Protein AF-A0AAV6L8L9-F1 (afdb_monomer_lite)

Sequence (99 aa):
MEIPRPKPLQFAGCLRIGGSCNGLVLLNFRKDLFMWNTFTGCCKKVLLVEFLKQYSDSSIMDVSGLCYDSSTDDYKAVTWVRDGETGMACMVGSCRTKS

Secondary structure (DSSP, 8-state):
-PPPPPPP---SS-EEEEEEETTEEEEEETTEEEEEETTT--EEEEE-GGGGGGS-TT-EEEEEEEEEETTTTEEEEEEEEE-SSS-EEEEEEEEEPP-

Organism: NCBI:txid479676

Radius of gyration: 15.09 Å; chains: 1; bounding box: 45×38×37 Å

Foldseek 3Di:
DDDDDDDDDPDPWDWDWQDDDPQWTWICTHNWIWIARPVVRDIGTFDDCVVCVVADPPKDWDHKHWDQDPVVRKIKIWTWIDGPPDDIDIDIGIDHDDD

Structure (mmCIF, N/CA/C/O backbone):
data_AF-A0AAV6L8L9-F1
#
_entry.id   AF-A0AAV6L8L9-F1
#
loop_
_atom_site.group_PDB
_atom_site.id
_atom_site.type_symbol
_atom_site.label_atom_id
_atom_site.label_alt_id
_atom_site.label_comp_id
_atom_site.label_asym_id
_atom_site.label_entity_id
_atom_site.label_seq_id
_atom_site.pdbx_PDB_ins_code
_atom_site.Cartn_x
_atom_site.Cartn_y
_atom_site.Cartn_z
_atom_site.occupancy
_atom_site.B_iso_or_equiv
_atom_site.auth_seq_id
_atom_site.auth_comp_id
_atom_site.auth_asym_id
_atom_site.auth_atom_id
_atom_site.pdbx_PDB_model_num
ATOM 1 N N . MET A 1 1 ? -26.860 18.912 2.780 1.00 58.78 1 MET A N 1
ATOM 2 C CA . MET A 1 1 ? -25.537 19.046 3.424 1.00 58.78 1 MET A CA 1
ATOM 3 C C . MET A 1 1 ? -24.524 19.118 2.296 1.00 58.78 1 MET A C 1
ATOM 5 O O . MET A 1 1 ? -24.424 18.153 1.550 1.00 58.78 1 MET A O 1
ATOM 9 N N . GLU A 1 2 ? -23.888 20.266 2.066 1.00 68.19 2 GLU A N 1
ATOM 10 C CA . GLU A 1 2 ? -22.841 20.356 1.042 1.00 68.19 2 GLU A CA 1
ATOM 11 C C . GLU A 1 2 ? -21.554 19.749 1.596 1.00 68.19 2 GLU A C 1
ATOM 13 O O . GLU A 1 2 ? -21.070 20.154 2.652 1.00 68.19 2 GLU A O 1
ATOM 18 N N . ILE A 1 3 ? -21.021 18.743 0.902 1.00 66.56 3 ILE A N 1
ATOM 19 C CA . ILE A 1 3 ? -19.725 18.158 1.240 1.00 66.56 3 ILE A CA 1
ATOM 20 C C . ILE A 1 3 ? -18.658 19.176 0.813 1.00 66.56 3 ILE A C 1
ATOM 22 O O . ILE A 1 3 ? -18.632 19.548 -0.366 1.00 66.56 3 ILE A O 1
ATOM 26 N N . PRO A 1 4 ? -17.781 19.644 1.721 1.00 74.69 4 PRO A N 1
ATOM 27 C CA . PRO A 1 4 ? -16.739 20.596 1.368 1.00 74.69 4 PRO A CA 1
ATOM 28 C C . PRO A 1 4 ? -15.875 20.034 0.239 1.00 74.69 4 PRO A C 1
ATOM 30 O O . PRO A 1 4 ? -15.352 18.924 0.351 1.00 74.69 4 PRO A O 1
ATOM 33 N N . ARG A 1 5 ? -15.697 20.796 -0.848 1.00 69.19 5 ARG A N 1
ATOM 34 C CA . ARG A 1 5 ? -14.731 20.417 -1.884 1.00 69.19 5 AR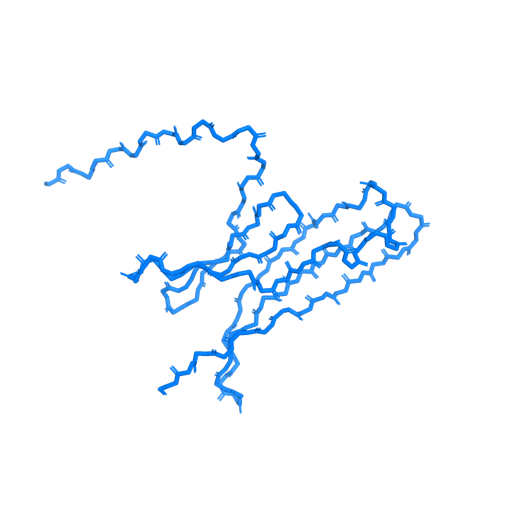G A CA 1
ATOM 35 C C . ARG A 1 5 ? -13.326 20.539 -1.291 1.00 69.19 5 ARG A C 1
ATOM 37 O O . ARG A 1 5 ? -12.949 21.643 -0.887 1.00 69.19 5 ARG A O 1
ATOM 44 N N . PRO A 1 6 ? -12.544 19.451 -1.226 1.00 68.81 6 PRO A N 1
ATOM 45 C CA . PRO A 1 6 ? -11.181 19.540 -0.738 1.00 68.81 6 PRO A CA 1
ATOM 46 C C . PRO A 1 6 ? -10.375 20.457 -1.660 1.00 68.81 6 PRO A C 1
ATOM 48 O O . PRO A 1 6 ? -10.444 20.352 -2.887 1.00 68.81 6 PRO A O 1
ATOM 51 N N . LYS A 1 7 ? -9.609 21.376 -1.065 1.00 74.81 7 LYS A N 1
ATOM 52 C CA . LYS A 1 7 ? -8.603 22.135 -1.812 1.00 74.81 7 LYS A CA 1
ATOM 53 C C . LYS A 1 7 ? -7.546 21.137 -2.299 1.00 74.81 7 LYS A C 1
ATOM 55 O O . LYS A 1 7 ? -7.084 20.339 -1.481 1.00 74.81 7 LYS A O 1
ATOM 60 N N . PRO A 1 8 ? -7.151 21.160 -3.585 1.00 61.59 8 PRO A N 1
ATOM 61 C CA . PRO A 1 8 ? -6.075 20.309 -4.065 1.00 61.59 8 PRO A CA 1
ATOM 62 C C . PRO A 1 8 ? -4.827 20.574 -3.228 1.00 61.59 8 PRO A C 1
ATOM 64 O O . PRO A 1 8 ? -4.388 21.721 -3.111 1.00 61.59 8 PRO A O 1
ATOM 67 N N . LEU A 1 9 ? -4.262 19.528 -2.632 1.00 62.06 9 LEU A N 1
ATOM 68 C CA . LEU A 1 9 ? -2.932 19.632 -2.055 1.00 62.06 9 LEU A CA 1
ATOM 69 C C . LEU A 1 9 ? -1.978 19.893 -3.224 1.00 62.06 9 LEU A C 1
ATOM 71 O O . LEU A 1 9 ? -1.847 19.049 -4.109 1.00 62.06 9 LEU A O 1
ATOM 75 N N . GLN A 1 10 ? -1.339 21.066 -3.254 1.00 58.38 10 GLN A N 1
ATOM 76 C CA . GLN A 1 10 ? -0.273 21.378 -4.211 1.00 58.38 10 GLN A CA 1
ATOM 77 C C . GLN A 1 10 ? 0.987 20.596 -3.822 1.00 58.38 10 GLN A C 1
ATOM 79 O O . GLN A 1 10 ? 1.985 21.150 -3.370 1.00 58.38 10 GLN A O 1
ATOM 84 N N . PHE A 1 11 ? 0.922 19.272 -3.922 1.00 56.00 11 PHE A N 1
ATOM 85 C CA . PHE A 1 11 ? 2.080 18.412 -3.775 1.00 56.00 11 PHE A CA 1
ATOM 86 C C . PHE A 1 11 ? 2.711 18.248 -5.154 1.00 56.00 11 PHE A C 1
ATOM 88 O O . PHE A 1 11 ? 2.117 17.650 -6.046 1.00 56.00 11 PHE A O 1
ATOM 95 N N . ALA A 1 12 ? 3.942 18.730 -5.324 1.00 57.84 12 ALA A N 1
ATOM 96 C CA . ALA A 1 12 ? 4.752 18.521 -6.530 1.00 57.84 12 ALA A CA 1
ATOM 97 C C . ALA A 1 12 ? 5.231 17.055 -6.692 1.00 57.84 12 ALA A C 1
ATOM 99 O O . ALA A 1 12 ? 6.262 16.788 -7.303 1.00 57.84 12 ALA A O 1
ATOM 100 N N . GLY A 1 13 ? 4.523 16.092 -6.094 1.00 63.03 13 GLY A N 1
ATOM 101 C CA . GLY A 1 13 ? 4.849 14.671 -6.108 1.00 63.03 13 GLY A CA 1
ATOM 102 C C . GLY A 1 13 ? 3.690 13.842 -6.650 1.00 63.03 13 GLY A C 1
ATOM 103 O O . GLY A 1 13 ? 2.527 14.152 -6.412 1.00 63.03 13 GLY A O 1
ATOM 104 N N . CYS A 1 14 ? 4.017 12.760 -7.356 1.00 73.94 14 CYS A N 1
ATOM 105 C CA . CYS A 1 14 ? 3.041 11.773 -7.808 1.00 73.94 14 CYS A CA 1
ATOM 106 C C . CYS A 1 14 ? 2.506 11.003 -6.587 1.00 73.94 14 CYS A C 1
ATOM 108 O O . CYS A 1 14 ? 3.148 10.061 -6.116 1.00 73.94 14 CYS A O 1
ATOM 110 N N . LEU A 1 15 ? 1.378 11.459 -6.035 1.00 83.75 15 LEU A N 1
ATOM 111 C CA . LEU A 1 15 ? 0.581 10.714 -5.063 1.00 83.75 15 LEU A CA 1
ATOM 112 C C . LEU A 1 15 ? -0.477 9.915 -5.831 1.00 83.75 15 LEU A C 1
ATOM 114 O O . LEU A 1 15 ? -1.286 10.500 -6.551 1.00 83.75 15 LEU A O 1
ATOM 118 N N . ARG A 1 16 ? -0.486 8.590 -5.684 1.00 86.75 16 ARG A N 1
ATOM 119 C CA . ARG A 1 16 ? -1.522 7.711 -6.250 1.00 86.75 16 ARG A CA 1
ATOM 120 C C . ARG A 1 16 ? -2.166 6.878 -5.152 1.00 86.75 16 ARG A C 1
ATOM 122 O O . ARG A 1 16 ? -1.511 6.531 -4.175 1.00 86.75 16 ARG A O 1
ATOM 129 N N . ILE A 1 17 ? -3.435 6.536 -5.335 1.00 90.75 17 ILE A N 1
ATOM 130 C CA . ILE A 1 17 ? -4.144 5.594 -4.467 1.00 90.75 17 ILE A CA 1
ATOM 131 C C . ILE A 1 17 ? -4.034 4.208 -5.106 1.00 90.75 17 ILE A C 1
ATOM 133 O O . ILE A 1 17 ? -4.447 4.031 -6.249 1.00 90.75 17 ILE A O 1
ATOM 137 N N . GLY A 1 18 ? -3.458 3.250 -4.379 1.00 89.62 18 GLY A N 1
ATOM 138 C CA . GLY A 1 18 ? -3.309 1.854 -4.815 1.00 89.62 18 GLY A CA 1
ATOM 139 C C . GLY A 1 18 ? -4.496 0.959 -4.445 1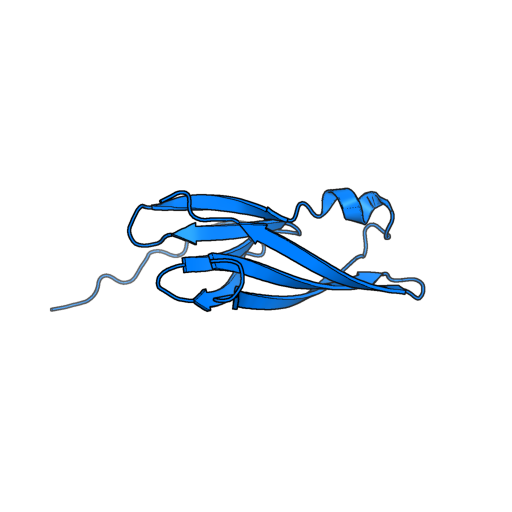.00 89.62 18 GLY A C 1
ATOM 140 O O . GLY A 1 18 ? -4.529 -0.209 -4.807 1.00 89.62 18 GLY A O 1
ATOM 141 N N . GLY A 1 19 ? -5.468 1.488 -3.700 1.00 92.62 19 GLY A N 1
ATOM 142 C CA . GLY A 1 19 ? -6.670 0.771 -3.276 1.00 92.62 19 GLY A CA 1
ATOM 143 C C . GLY A 1 19 ? -7.022 1.039 -1.817 1.00 92.62 19 GLY A C 1
ATOM 144 O O . GLY A 1 19 ? -6.315 1.762 -1.110 1.00 92.62 19 GLY A O 1
ATOM 145 N N . SER A 1 20 ? -8.124 0.449 -1.367 1.00 93.56 20 SER A N 1
ATOM 146 C CA . SER A 1 20 ? -8.575 0.509 0.022 1.00 93.56 20 SER A CA 1
ATOM 147 C C . SER A 1 20 ? -9.064 -0.855 0.504 1.00 93.56 20 SER A C 1
ATOM 149 O O . SER A 1 20 ? -9.507 -1.688 -0.285 1.00 93.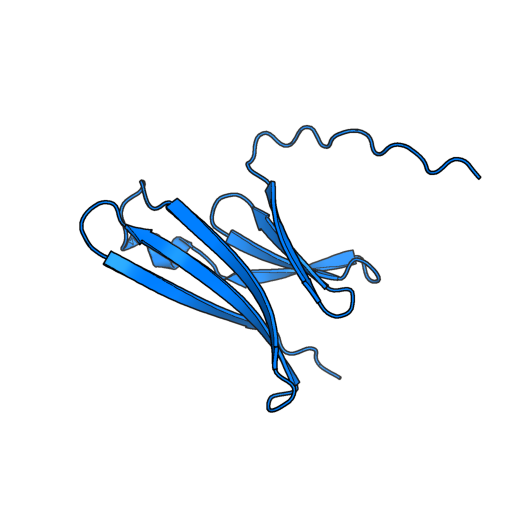56 20 SER A O 1
ATOM 151 N N . CYS A 1 21 ? -8.955 -1.096 1.809 1.00 93.00 21 CYS A N 1
ATOM 152 C CA . CYS A 1 21 ? -9.407 -2.319 2.466 1.00 93.00 21 CYS A CA 1
ATOM 153 C C . CYS A 1 21 ? -9.699 -2.011 3.940 1.00 93.00 21 CYS A C 1
ATOM 155 O O . CYS A 1 21 ? -8.836 -1.470 4.626 1.00 93.00 21 CYS A O 1
ATOM 157 N N . ASN A 1 22 ? -10.907 -2.317 4.427 1.00 91.94 22 ASN A N 1
ATOM 158 C CA . ASN A 1 22 ? -11.301 -2.167 5.839 1.00 91.94 22 ASN A CA 1
ATOM 159 C C . ASN A 1 22 ? -10.976 -0.792 6.470 1.00 91.94 22 ASN A C 1
ATOM 161 O O . ASN A 1 22 ? -10.503 -0.705 7.599 1.00 91.94 22 ASN A O 1
ATOM 165 N N . GLY A 1 23 ? -11.197 0.303 5.733 1.00 89.44 23 GLY A N 1
ATOM 166 C CA . GLY A 1 23 ? -10.907 1.664 6.217 1.00 89.44 23 GLY A CA 1
ATOM 167 C C . GLY A 1 23 ? -9.426 2.068 6.172 1.00 89.44 23 GLY A C 1
ATOM 168 O O . GLY A 1 23 ? -9.079 3.188 6.551 1.00 89.44 23 GLY A O 1
ATOM 169 N N . LEU A 1 24 ? -8.553 1.191 5.673 1.00 93.12 24 LEU A N 1
ATOM 170 C CA . LEU A 1 24 ? -7.178 1.511 5.307 1.00 93.12 24 LEU A CA 1
ATOM 171 C C . LEU A 1 24 ? -7.103 1.863 3.820 1.00 93.12 24 LEU A C 1
ATOM 173 O O . LEU A 1 24 ? -7.796 1.276 2.987 1.00 93.12 24 LEU A O 1
ATOM 177 N N . VAL A 1 25 ? -6.234 2.809 3.483 1.00 94.38 25 VAL A N 1
ATOM 178 C CA . VAL A 1 25 ? -5.962 3.263 2.118 1.00 94.38 25 VAL A CA 1
ATOM 179 C C . VAL A 1 25 ? -4.479 3.081 1.829 1.00 94.38 25 VAL A C 1
ATOM 181 O O . VAL A 1 25 ? -3.630 3.505 2.614 1.00 94.38 25 VAL A O 1
ATOM 184 N N . LEU A 1 26 ? -4.158 2.466 0.693 1.00 94.00 26 LEU A N 1
ATOM 185 C CA . LEU A 1 26 ? -2.788 2.377 0.202 1.00 94.00 26 LEU A CA 1
ATOM 186 C C . LEU A 1 26 ? -2.452 3.630 -0.607 1.00 94.00 26 LEU A C 1
ATOM 188 O O . LEU A 1 26 ? -3.102 3.934 -1.609 1.00 94.00 26 LEU A O 1
ATOM 192 N N . LEU A 1 27 ? -1.415 4.337 -0.179 1.00 92.12 27 LEU A N 1
ATOM 193 C CA . LEU A 1 27 ? -0.886 5.530 -0.821 1.00 92.12 27 LEU A CA 1
ATOM 194 C C . LEU A 1 27 ? 0.483 5.217 -1.427 1.00 92.12 27 LEU A C 1
ATOM 196 O O . LEU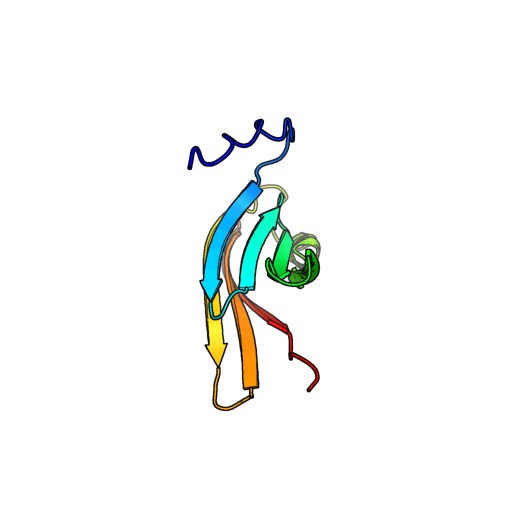 A 1 27 ? 1.407 4.810 -0.723 1.00 92.12 27 LEU A O 1
ATOM 200 N N . ASN A 1 28 ? 0.624 5.469 -2.723 1.00 87.44 28 ASN A N 1
ATOM 201 C CA . ASN A 1 28 ? 1.906 5.479 -3.412 1.00 87.44 28 ASN A CA 1
ATOM 202 C C . ASN A 1 28 ? 2.388 6.926 -3.432 1.00 87.44 28 ASN A C 1
ATOM 204 O O . ASN A 1 28 ? 1.777 7.764 -4.099 1.00 87.44 28 ASN A O 1
ATOM 208 N N . PHE A 1 29 ? 3.465 7.233 -2.720 1.00 84.31 29 PHE A N 1
ATOM 209 C CA . PHE A 1 29 ? 4.072 8.557 -2.769 1.00 84.31 29 PHE A CA 1
ATOM 210 C C . PHE A 1 29 ? 5.504 8.437 -3.265 1.00 84.31 29 PHE A C 1
ATOM 212 O O . PHE A 1 29 ? 6.358 7.830 -2.614 1.00 84.31 29 PHE A O 1
ATOM 219 N N . ARG A 1 30 ? 5.765 9.025 -4.438 1.00 79.62 30 ARG A N 1
ATOM 220 C CA . ARG A 1 30 ? 7.001 8.797 -5.200 1.00 79.62 30 ARG A CA 1
ATOM 221 C C . ARG A 1 30 ? 7.142 7.308 -5.515 1.00 79.62 30 ARG A C 1
ATOM 223 O O . ARG A 1 30 ? 6.336 6.784 -6.275 1.00 79.62 30 ARG A O 1
ATOM 230 N N . LYS A 1 31 ? 8.141 6.642 -4.941 1.00 75.69 31 LYS A N 1
ATOM 231 C CA . LYS A 1 31 ? 8.325 5.204 -5.088 1.00 75.69 31 LYS A CA 1
ATOM 232 C C . LYS A 1 31 ? 7.909 4.425 -3.832 1.00 75.69 31 LYS A C 1
ATOM 234 O O . LYS A 1 31 ? 7.865 3.213 -3.876 1.00 75.69 31 LYS A O 1
ATOM 239 N N . ASP A 1 32 ? 7.561 5.078 -2.729 1.00 84.06 32 ASP A N 1
ATOM 240 C CA . ASP A 1 32 ? 7.260 4.392 -1.472 1.00 84.06 32 ASP A CA 1
ATOM 241 C C . ASP A 1 32 ? 5.773 4.071 -1.308 1.00 84.06 32 ASP A C 1
ATOM 243 O O . ASP A 1 32 ? 4.906 4.820 -1.770 1.00 84.06 32 ASP A O 1
ATOM 247 N N . LEU A 1 33 ? 5.488 2.984 -0.585 1.00 88.81 33 LEU A N 1
ATOM 248 C CA . LEU A 1 33 ? 4.129 2.602 -0.209 1.00 88.81 33 LEU A CA 1
ATOM 249 C C . LEU A 1 33 ? 3.855 2.934 1.251 1.00 88.81 33 LEU A C 1
ATOM 251 O O . LEU A 1 33 ? 4.593 2.530 2.159 1.00 88.81 33 LEU A O 1
ATOM 255 N N . PHE A 1 34 ? 2.733 3.602 1.474 1.00 91.00 34 PHE A N 1
ATOM 256 C CA . PHE A 1 34 ? 2.223 3.943 2.788 1.00 91.00 34 PHE A CA 1
ATOM 257 C C . PHE A 1 34 ? 0.818 3.395 2.961 1.00 91.00 34 PHE A C 1
ATOM 259 O O . PHE A 1 34 ? -0.014 3.485 2.066 1.00 91.00 34 PHE A O 1
ATOM 266 N N . MET A 1 35 ? 0.540 2.872 4.141 1.00 92.56 35 MET A N 1
ATOM 267 C CA . MET A 1 35 ? -0.793 2.485 4.550 1.00 92.56 35 MET A CA 1
ATOM 268 C C . MET A 1 35 ? -1.338 3.548 5.492 1.00 92.56 35 MET A C 1
ATOM 270 O O . MET A 1 35 ? -0.754 3.823 6.543 1.00 92.56 35 MET A O 1
ATOM 274 N N . TRP A 1 36 ? -2.442 4.164 5.093 1.00 93.56 36 TRP A N 1
ATOM 275 C CA . TRP A 1 36 ? -3.093 5.234 5.826 1.00 93.56 36 TRP A CA 1
ATOM 276 C C . TRP A 1 36 ? -4.423 4.753 6.392 1.00 93.56 36 TRP A C 1
ATOM 278 O O . TRP A 1 36 ? -5.306 4.326 5.654 1.00 93.56 36 TRP A O 1
ATOM 288 N N . ASN A 1 37 ? -4.571 4.835 7.709 1.00 91.56 37 ASN A N 1
ATOM 289 C CA . ASN A 1 37 ? -5.852 4.698 8.375 1.00 91.56 37 ASN A CA 1
ATOM 290 C C . ASN A 1 37 ? -6.562 6.055 8.340 1.00 91.56 37 ASN A C 1
ATOM 292 O O . ASN A 1 37 ? -6.157 6.992 9.029 1.00 91.56 37 ASN A O 1
ATOM 296 N N . THR A 1 38 ? -7.622 6.167 7.540 1.00 86.31 38 THR A N 1
ATOM 297 C CA . THR A 1 38 ? -8.354 7.434 7.384 1.00 86.31 38 THR A CA 1
ATOM 298 C C . THR A 1 38 ? -9.178 7.789 8.615 1.00 86.31 38 THR A C 1
ATOM 300 O O . THR A 1 38 ? -9.501 8.956 8.808 1.00 86.31 38 THR A O 1
ATOM 303 N N . PHE A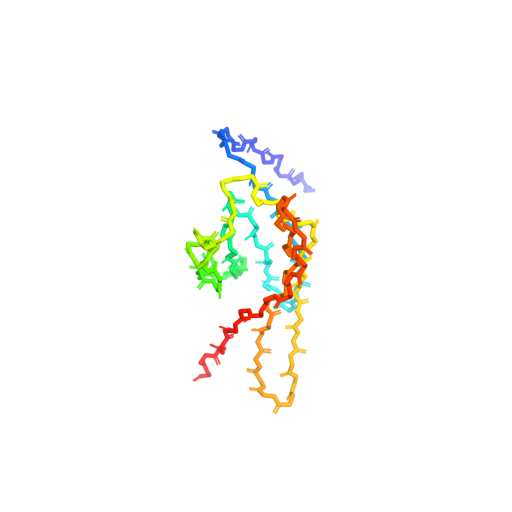 1 39 ? -9.526 6.798 9.441 1.00 86.75 39 PHE A N 1
ATOM 304 C CA . PHE A 1 39 ? -10.298 6.998 10.664 1.00 86.75 39 PHE A CA 1
ATOM 305 C C . PHE A 1 39 ? -9.433 7.563 11.794 1.00 86.75 39 PHE A C 1
ATOM 307 O O . PHE A 1 39 ? -9.835 8.508 12.465 1.00 86.75 39 PHE A O 1
ATOM 314 N N . THR A 1 40 ? -8.226 7.026 11.986 1.00 87.44 40 THR A N 1
ATOM 315 C CA . THR A 1 40 ? -7.308 7.487 13.042 1.00 87.44 40 THR A CA 1
ATOM 316 C C . THR A 1 40 ? -6.321 8.552 12.568 1.00 87.44 40 THR A C 1
ATOM 318 O O . THR A 1 40 ? -5.625 9.155 13.379 1.00 87.44 40 THR A O 1
ATOM 321 N N . GLY A 1 41 ? -6.198 8.759 11.256 1.00 86.56 41 GLY A N 1
ATOM 322 C CA . GLY A 1 41 ? -5.170 9.607 10.654 1.00 86.56 41 GLY A CA 1
ATOM 323 C C . GLY A 1 41 ? -3.771 8.977 10.639 1.00 86.56 41 GLY A C 1
ATOM 324 O O . GLY A 1 41 ? -2.854 9.563 10.064 1.00 86.56 41 GLY A O 1
ATOM 325 N N . CYS A 1 42 ? -3.576 7.791 11.228 1.00 87.69 42 CYS A N 1
ATOM 326 C CA . CYS A 1 42 ? -2.267 7.146 11.304 1.00 87.69 42 CYS A CA 1
ATOM 327 C C . CYS A 1 42 ? -1.792 6.694 9.921 1.00 87.69 42 CYS A C 1
ATOM 329 O O . CYS A 1 42 ? -2.482 5.949 9.230 1.00 87.69 42 CYS A O 1
ATOM 331 N N . CYS A 1 43 ? -0.580 7.088 9.542 1.00 90.19 43 CYS A N 1
ATOM 332 C CA . CYS A 1 43 ? 0.046 6.688 8.289 1.00 90.19 43 CYS A CA 1
ATOM 333 C C . CYS A 1 43 ? 1.350 5.945 8.583 1.00 90.19 43 CYS A C 1
ATOM 335 O O . CYS A 1 43 ? 2.205 6.447 9.314 1.00 90.19 43 CYS A O 1
ATOM 337 N N . LYS A 1 44 ? 1.502 4.742 8.029 1.00 89.69 44 LYS A N 1
ATOM 338 C CA . LYS A 1 44 ? 2.679 3.896 8.224 1.00 89.69 44 LYS A CA 1
ATOM 339 C C . LYS A 1 44 ? 3.284 3.527 6.881 1.00 89.69 44 LYS A C 1
ATOM 341 O O . LYS A 1 44 ? 2.593 3.046 5.992 1.00 89.69 44 LYS A O 1
ATOM 346 N N . LYS A 1 45 ? 4.596 3.694 6.750 1.00 89.44 45 LYS A N 1
ATOM 347 C CA . LYS A 1 45 ? 5.344 3.195 5.596 1.00 89.44 45 LYS A CA 1
ATOM 348 C C . LYS A 1 45 ? 5.390 1.665 5.642 1.00 89.44 45 LYS A C 1
ATOM 350 O O . LYS A 1 45 ? 5.818 1.106 6.650 1.00 89.44 45 LYS A O 1
ATOM 355 N N . VAL A 1 46 ? 4.928 1.002 4.584 1.00 88.69 46 VAL A N 1
ATOM 356 C CA . VAL A 1 46 ? 4.850 -0.472 4.503 1.00 88.69 46 VAL A CA 1
ATOM 357 C C . VAL A 1 46 ? 5.843 -1.065 3.518 1.00 88.69 46 VAL A C 1
ATOM 359 O O . VAL A 1 46 ? 6.216 -2.225 3.661 1.00 88.69 46 VAL A O 1
ATOM 362 N N . LEU A 1 47 ? 6.307 -0.272 2.551 1.00 83.62 47 LEU A N 1
ATOM 363 C CA . LEU A 1 47 ? 7.351 -0.696 1.633 1.00 83.62 47 LEU A CA 1
ATOM 364 C C . LEU A 1 47 ? 8.259 0.477 1.270 1.00 83.62 47 LEU A C 1
ATOM 366 O O . LEU A 1 47 ? 7.786 1.550 0.888 1.00 83.62 47 LEU A O 1
ATOM 370 N N . LEU A 1 48 ? 9.563 0.253 1.426 1.00 73.88 48 LEU A N 1
ATOM 371 C CA . LEU A 1 48 ? 10.621 1.188 1.073 1.00 73.88 48 LEU A CA 1
ATOM 372 C C . LEU A 1 48 ? 11.205 0.773 -0.272 1.00 73.88 48 LEU A C 1
ATOM 374 O O . LEU A 1 48 ? 11.805 -0.294 -0.389 1.00 73.88 48 LEU A O 1
ATOM 378 N N . VAL A 1 49 ? 11.084 1.642 -1.266 1.00 64.62 49 VAL A N 1
ATOM 379 C CA . VAL A 1 49 ? 11.659 1.389 -2.590 1.00 64.62 49 VAL A CA 1
ATOM 380 C C . VAL A 1 49 ? 13.142 1.776 -2.677 1.00 64.62 49 VAL A C 1
ATOM 382 O O . VAL A 1 49 ? 13.790 1.562 -3.690 1.00 64.62 49 VAL A O 1
ATOM 385 N N . GLU A 1 50 ? 13.783 2.211 -1.594 1.00 59.69 50 GLU A N 1
ATOM 386 C CA . GLU A 1 50 ? 15.257 2.244 -1.563 1.00 59.69 50 GLU A CA 1
ATOM 387 C C . GLU A 1 50 ? 15.893 0.849 -1.711 1.00 59.69 50 GLU A C 1
ATOM 389 O O . GLU A 1 50 ? 17.033 0.766 -2.161 1.00 59.69 50 GLU A O 1
ATOM 394 N N . PHE A 1 51 ? 15.153 -0.243 -1.457 1.00 55.41 51 PHE A N 1
ATOM 395 C CA . PHE A 1 51 ? 15.556 -1.594 -1.882 1.00 55.41 51 PHE A CA 1
ATOM 396 C C . PHE A 1 51 ? 15.687 -1.727 -3.403 1.00 55.41 51 PHE A C 1
ATOM 398 O O . PHE A 1 51 ? 16.445 -2.559 -3.891 1.00 55.41 51 PHE A O 1
ATOM 405 N N . LEU A 1 52 ? 14.998 -0.873 -4.160 1.00 53.72 52 LEU A N 1
ATOM 406 C CA . LEU A 1 52 ? 15.142 -0.796 -5.601 1.00 53.72 52 LEU A CA 1
ATOM 407 C C . LEU A 1 52 ? 16.301 0.078 -6.053 1.00 53.72 52 LEU A C 1
ATOM 409 O O . LEU A 1 52 ? 16.405 0.261 -7.245 1.00 53.72 52 LEU A O 1
ATOM 413 N N . LYS A 1 53 ? 17.205 0.566 -5.192 1.00 52.69 53 LYS A N 1
ATOM 414 C CA . LYS A 1 53 ? 18.494 1.110 -5.680 1.00 52.69 53 LYS A CA 1
ATOM 415 C C . LYS A 1 53 ? 19.332 0.061 -6.423 1.00 52.69 53 LYS A C 1
ATOM 417 O O . LYS A 1 53 ? 20.279 0.418 -7.112 1.00 52.69 53 LYS A O 1
ATOM 422 N N . GLN A 1 54 ? 19.003 -1.222 -6.255 1.00 52.84 54 GLN A N 1
ATOM 423 C CA . GLN A 1 54 ? 19.562 -2.312 -7.050 1.00 52.84 54 GLN A CA 1
ATOM 424 C C . GLN A 1 54 ? 18.967 -2.383 -8.466 1.00 52.84 54 GLN A C 1
ATOM 426 O O . GLN A 1 54 ? 19.590 -2.944 -9.357 1.00 52.84 54 GLN A O 1
ATOM 431 N N . TYR A 1 55 ? 17.786 -1.801 -8.667 1.00 53.75 55 TYR A N 1
ATOM 432 C CA . TYR A 1 55 ? 17.146 -1.634 -9.961 1.00 53.75 55 TYR A CA 1
ATOM 433 C C . TYR A 1 55 ? 17.372 -0.177 -10.397 1.00 53.75 55 TYR A C 1
ATOM 435 O O . TYR A 1 55 ? 17.529 0.727 -9.580 1.00 53.75 55 TYR A O 1
ATOM 443 N N . SER A 1 56 ? 17.512 0.066 -11.686 1.00 55.59 56 SER A N 1
ATOM 444 C CA . SER A 1 56 ? 17.947 1.364 -12.212 1.00 55.59 56 SER A CA 1
ATOM 445 C C . SER A 1 56 ? 17.116 2.559 -11.696 1.00 55.59 56 SER A C 1
ATOM 447 O O . SER A 1 56 ? 15.952 2.428 -11.304 1.00 55.59 56 SER A O 1
ATOM 449 N N . ASP A 1 57 ? 17.675 3.777 -11.741 1.00 61.16 57 ASP A N 1
ATOM 450 C CA . ASP A 1 57 ? 16.943 5.006 -11.375 1.00 61.16 57 ASP A CA 1
ATOM 451 C C . ASP A 1 57 ? 15.619 5.169 -12.156 1.00 61.16 57 ASP A C 1
ATOM 453 O O . ASP A 1 57 ? 14.675 5.807 -11.669 1.00 61.16 57 ASP A O 1
ATOM 457 N N . SER A 1 58 ? 15.511 4.511 -13.316 1.00 63.00 58 SER A N 1
ATOM 458 C CA . SER A 1 58 ? 14.331 4.433 -14.176 1.00 63.00 58 SER A CA 1
ATOM 459 C C . SER A 1 58 ? 13.292 3.380 -13.760 1.00 63.00 58 SER A C 1
ATOM 461 O O . SER A 1 58 ? 12.312 3.207 -14.480 1.00 63.00 58 SER A O 1
ATOM 463 N N . SER A 1 59 ? 13.429 2.716 -12.605 1.00 64.75 59 SER A N 1
ATOM 464 C CA . SER A 1 59 ? 12.435 1.760 -12.096 1.00 64.75 59 SER A CA 1
ATOM 465 C C . SER A 1 59 ? 11.047 2.411 -11.965 1.00 64.75 59 SER A C 1
ATOM 467 O O . SER A 1 59 ? 10.881 3.378 -11.203 1.00 64.75 59 SER A O 1
ATOM 469 N N . ILE A 1 60 ? 10.037 1.860 -12.641 1.00 66.75 60 ILE A N 1
ATOM 470 C CA . ILE A 1 60 ? 8.652 2.350 -12.583 1.00 66.75 60 ILE A CA 1
ATOM 471 C C . ILE A 1 60 ? 7.806 1.367 -11.773 1.00 66.75 60 ILE A C 1
ATOM 473 O O . ILE A 1 60 ? 7.820 0.157 -12.008 1.00 66.75 60 ILE A O 1
ATOM 477 N N . MET A 1 61 ? 7.050 1.908 -10.816 1.00 69.50 61 MET A N 1
ATOM 478 C CA . MET A 1 61 ? 5.982 1.173 -10.145 1.00 69.50 61 MET A CA 1
ATOM 479 C C . MET A 1 61 ? 4.770 1.117 -11.077 1.00 69.50 61 MET A C 1
ATOM 481 O O . MET A 1 61 ? 4.191 2.160 -11.390 1.00 69.50 61 MET A O 1
ATOM 485 N N . ASP A 1 62 ? 4.419 -0.085 -11.526 1.00 73.62 62 ASP A N 1
ATOM 486 C CA . ASP A 1 62 ? 3.422 -0.287 -12.585 1.00 73.62 62 ASP A CA 1
ATOM 487 C C . ASP A 1 62 ? 2.016 -0.410 -11.979 1.00 73.62 62 ASP A C 1
ATOM 489 O O . ASP A 1 62 ? 1.096 0.331 -12.325 1.00 73.62 62 ASP A O 1
ATOM 493 N N . VAL A 1 63 ? 1.867 -1.299 -10.992 1.00 82.56 63 VAL A N 1
ATOM 494 C CA . VAL A 1 63 ? 0.588 -1.603 -10.336 1.00 82.56 63 VAL A CA 1
ATOM 495 C C . VAL A 1 63 ? 0.825 -1.851 -8.851 1.00 82.56 63 VAL A C 1
ATOM 497 O O . VAL A 1 63 ? 1.778 -2.537 -8.485 1.00 82.56 63 VAL A O 1
ATOM 500 N N . SER A 1 64 ? -0.051 -1.328 -7.992 1.00 88.69 64 SER A N 1
ATOM 501 C CA . SER A 1 64 ? -0.079 -1.669 -6.569 1.00 88.69 64 SER A CA 1
ATOM 502 C C . SER A 1 64 ? -1.490 -2.009 -6.098 1.00 88.69 64 SER A C 1
ATOM 504 O O . SER A 1 64 ? -2.469 -1.646 -6.749 1.00 88.69 64 SER A O 1
ATOM 506 N N . GLY A 1 65 ? -1.581 -2.746 -4.991 1.00 91.88 65 GLY A N 1
ATOM 507 C CA . GLY A 1 65 ? -2.837 -3.218 -4.417 1.00 91.88 65 GLY A CA 1
ATOM 508 C C . GLY A 1 65 ? -2.734 -3.483 -2.918 1.00 91.88 65 GLY A C 1
ATOM 509 O O . GLY A 1 65 ? -1.642 -3.670 -2.379 1.00 91.88 65 GLY A O 1
ATOM 510 N N . LEU A 1 66 ? -3.884 -3.501 -2.246 1.00 93.94 66 LEU A N 1
ATOM 511 C CA . LEU A 1 66 ? -4.018 -3.755 -0.812 1.00 93.94 66 LEU A CA 1
ATOM 512 C C . LEU A 1 66 ? -4.974 -4.924 -0.582 1.00 93.94 66 LEU A C 1
ATOM 514 O O . LEU A 1 66 ? -6.075 -4.930 -1.132 1.00 93.94 66 LEU A O 1
ATOM 518 N N . CYS A 1 67 ? -4.583 -5.878 0.257 1.00 92.88 67 CYS A N 1
ATOM 519 C CA . CYS A 1 67 ? -5.449 -6.972 0.681 1.00 92.88 67 CYS A CA 1
ATOM 520 C C . CYS A 1 67 ? -5.330 -7.250 2.182 1.00 92.88 67 CYS A C 1
ATOM 522 O O . CYS A 1 67 ? -4.310 -6.960 2.811 1.00 92.88 67 CYS A O 1
ATOM 524 N N . TYR A 1 68 ? -6.397 -7.813 2.743 1.00 93.50 68 TYR A N 1
ATOM 525 C CA . TYR A 1 68 ? -6.415 -8.372 4.089 1.00 93.50 68 TYR A CA 1
ATOM 526 C C . TYR A 1 68 ? -6.239 -9.889 3.997 1.00 93.50 68 TYR A C 1
ATOM 528 O O . TYR A 1 68 ? -6.975 -10.557 3.270 1.00 93.50 68 TYR A O 1
ATOM 536 N N . ASP A 1 69 ? -5.259 -10.419 4.718 1.00 92.25 69 ASP A N 1
ATOM 537 C CA . ASP A 1 69 ? -5.008 -11.847 4.865 1.00 92.25 69 ASP A CA 1
ATOM 538 C C . ASP A 1 69 ? -5.527 -12.311 6.227 1.00 92.25 69 ASP A C 1
ATOM 540 O O . ASP A 1 69 ? -4.855 -12.188 7.254 1.00 92.25 69 ASP A O 1
ATOM 544 N N . SER A 1 70 ? -6.735 -12.874 6.223 1.00 91.12 70 SER A N 1
ATOM 545 C CA . SER A 1 70 ? -7.406 -13.354 7.432 1.00 91.12 70 SER A CA 1
ATOM 546 C C . SER A 1 70 ? -6.696 -14.531 8.101 1.00 91.12 70 SER A C 1
ATOM 548 O O . SER A 1 70 ? -6.949 -14.797 9.270 1.00 91.12 70 SER A O 1
ATOM 550 N N . SER A 1 71 ? -5.823 -15.255 7.390 1.00 92.81 71 SER A N 1
ATOM 551 C CA . SER A 1 71 ? -5.075 -16.375 7.976 1.00 92.81 71 SER A CA 1
ATOM 552 C C . SER A 1 71 ? -3.953 -15.907 8.904 1.00 92.81 71 SER A C 1
ATOM 554 O O . SER A 1 71 ? -3.558 -16.637 9.812 1.00 92.81 71 SER A O 1
ATOM 556 N N . THR A 1 72 ? -3.453 -14.685 8.690 1.00 91.25 72 THR A N 1
ATOM 557 C CA . THR A 1 72 ? -2.360 -14.093 9.473 1.00 91.25 72 THR A CA 1
ATOM 558 C C . THR A 1 72 ? -2.752 -12.819 10.222 1.00 91.25 72 THR A C 1
ATOM 560 O O . THR A 1 72 ? -1.898 -12.243 10.899 1.00 91.25 72 THR A O 1
ATOM 563 N N . ASP A 1 73 ? -4.026 -12.422 10.124 1.00 90.12 73 ASP A N 1
ATOM 564 C CA . ASP A 1 73 ? -4.582 -11.159 10.623 1.00 90.12 73 ASP A CA 1
ATOM 565 C C . ASP A 1 73 ? -3.716 -9.951 10.235 1.00 90.12 73 ASP A C 1
ATOM 567 O O . ASP A 1 73 ? -3.252 -9.157 11.056 1.00 90.12 73 ASP A O 1
ATOM 571 N N . ASP A 1 74 ? -3.408 -9.872 8.943 1.00 91.44 74 ASP A N 1
ATOM 572 C CA . ASP A 1 74 ? -2.401 -8.956 8.427 1.00 91.44 74 ASP A CA 1
ATOM 573 C C . ASP A 1 74 ? -2.873 -8.256 7.158 1.00 91.44 74 ASP A C 1
ATOM 575 O O . ASP A 1 74 ? -3.506 -8.850 6.284 1.00 91.44 74 ASP A O 1
ATOM 579 N N . TYR A 1 75 ? -2.505 -6.986 7.028 1.00 92.12 75 TYR A N 1
ATOM 580 C CA . TYR A 1 75 ? -2.707 -6.241 5.795 1.00 92.12 75 TYR A CA 1
ATOM 581 C C . TYR A 1 75 ? -1.443 -6.298 4.956 1.00 92.12 75 TYR A C 1
ATOM 583 O O . TYR A 1 75 ? -0.343 -6.002 5.435 1.00 92.12 75 TYR A O 1
ATOM 591 N N . LYS A 1 76 ? -1.607 -6.647 3.682 1.00 92.31 76 LYS A N 1
ATOM 592 C CA . LYS A 1 76 ? -0.510 -6.772 2.730 1.00 92.31 76 LYS A CA 1
ATOM 593 C C . LYS A 1 76 ? -0.675 -5.761 1.608 1.00 92.31 76 LYS A C 1
ATOM 595 O O . LYS A 1 76 ? -1.710 -5.698 0.948 1.00 92.31 76 LYS A O 1
ATOM 600 N N . ALA A 1 77 ? 0.369 -4.975 1.395 1.00 91.62 77 ALA A N 1
ATOM 601 C CA . ALA A 1 77 ? 0.510 -4.117 0.233 1.00 91.62 77 ALA A CA 1
ATOM 602 C C . ALA A 1 77 ? 1.363 -4.850 -0.800 1.00 91.62 77 ALA A C 1
ATOM 604 O O . ALA A 1 77 ? 2.501 -5.218 -0.510 1.00 91.62 77 ALA A O 1
ATOM 605 N N . VAL A 1 78 ? 0.823 -5.057 -1.994 1.00 89.69 78 VAL A N 1
ATOM 606 C CA . VAL A 1 78 ? 1.515 -5.718 -3.102 1.00 89.69 78 VAL A CA 1
ATOM 607 C C . VAL A 1 78 ? 1.850 -4.672 -4.151 1.00 89.69 78 VAL A C 1
ATOM 609 O O . VAL A 1 78 ? 1.040 -3.788 -4.431 1.00 89.69 78 VAL A O 1
ATOM 612 N N . THR A 1 79 ? 3.039 -4.757 -4.734 1.00 87.31 79 THR A N 1
ATOM 613 C CA . THR A 1 79 ? 3.421 -3.894 -5.850 1.00 87.31 79 THR A CA 1
ATOM 614 C C . THR A 1 79 ? 4.232 -4.636 -6.892 1.00 87.31 79 THR A C 1
ATOM 616 O O . THR A 1 79 ? 5.037 -5.512 -6.567 1.00 87.31 79 THR A O 1
ATOM 619 N N . TRP A 1 80 ? 4.001 -4.264 -8.146 1.00 85.69 80 TRP A N 1
ATOM 620 C CA . TRP A 1 80 ? 4.750 -4.728 -9.296 1.00 85.69 80 TRP A CA 1
ATOM 621 C C . TRP A 1 80 ? 5.723 -3.650 -9.746 1.00 85.69 80 TRP A C 1
ATOM 623 O O . TRP A 1 80 ? 5.336 -2.507 -10.015 1.00 85.69 80 TRP A O 1
ATOM 633 N N . VAL A 1 81 ? 6.990 -4.031 -9.843 1.00 78.88 81 VAL A N 1
ATOM 634 C CA . VAL A 1 81 ? 8.068 -3.137 -10.250 1.00 78.88 81 VAL A CA 1
ATOM 635 C C . VAL A 1 81 ? 8.729 -3.700 -11.490 1.00 78.88 81 VAL A C 1
ATOM 637 O O . VAL A 1 81 ? 9.089 -4.878 -11.540 1.00 78.88 81 VAL A O 1
ATOM 640 N N . ARG A 1 82 ? 8.890 -2.826 -12.482 1.00 73.69 82 ARG A N 1
ATOM 641 C CA . ARG A 1 82 ? 9.669 -3.089 -13.685 1.00 73.69 82 ARG A CA 1
ATOM 642 C C . ARG A 1 82 ? 11.010 -2.377 -13.589 1.00 73.69 82 ARG A C 1
ATOM 644 O O . ARG A 1 82 ? 11.044 -1.165 -13.358 1.00 73.69 82 ARG A O 1
ATOM 651 N N . ASP A 1 83 ? 12.085 -3.123 -13.794 1.00 70.25 83 ASP A N 1
ATOM 652 C CA . ASP A 1 83 ? 13.406 -2.562 -14.050 1.00 70.25 83 ASP A CA 1
ATOM 653 C C . ASP A 1 83 ? 13.657 -2.436 -15.554 1.00 70.25 83 ASP A C 1
ATOM 655 O O . ASP A 1 83 ? 13.203 -3.273 -16.338 1.00 70.25 83 ASP A O 1
ATOM 659 N N . GLY A 1 84 ? 14.359 -1.376 -15.952 1.00 63.47 84 GLY A N 1
ATOM 660 C CA . GLY A 1 84 ? 14.563 -0.997 -17.349 1.00 63.47 84 GLY A CA 1
ATOM 661 C C . GLY A 1 84 ? 15.325 -2.027 -18.182 1.00 63.47 84 GLY A C 1
ATOM 662 O O . GLY A 1 84 ? 15.212 -1.990 -19.405 1.00 63.47 84 GLY A O 1
ATOM 663 N N . GLU A 1 85 ? 16.063 -2.948 -17.552 1.00 61.84 85 GLU A N 1
ATOM 664 C CA . GLU A 1 85 ? 16.976 -3.838 -18.272 1.00 61.84 85 GLU A CA 1
ATOM 665 C C . GLU A 1 85 ? 16.463 -5.266 -18.493 1.00 61.84 85 GLU A C 1
ATOM 667 O O . GLU A 1 85 ? 16.834 -5.831 -19.512 1.00 61.84 85 GLU A O 1
ATOM 672 N N . THR A 1 86 ? 15.629 -5.873 -17.629 1.00 57.69 86 THR A N 1
ATOM 673 C CA . THR A 1 86 ? 14.998 -7.209 -17.886 1.00 57.69 86 THR A CA 1
ATOM 674 C C . THR A 1 86 ? 14.168 -7.794 -16.725 1.00 57.69 86 THR A C 1
ATOM 676 O O . THR A 1 86 ? 13.521 -8.827 -16.906 1.00 57.69 86 THR A O 1
ATOM 679 N N . GLY A 1 87 ? 14.153 -7.193 -15.530 1.00 63.66 87 GLY A N 1
ATOM 680 C CA . GLY A 1 87 ? 13.536 -7.799 -14.341 1.00 63.66 87 GLY A CA 1
ATOM 681 C C . GLY A 1 87 ? 12.135 -7.275 -14.011 1.00 63.66 87 GLY A C 1
ATOM 682 O O . GLY A 1 87 ? 11.931 -6.069 -13.875 1.00 63.66 87 GLY A O 1
ATOM 683 N N . MET A 1 88 ? 11.175 -8.184 -13.811 1.00 69.00 88 MET A N 1
ATOM 684 C CA . MET A 1 88 ? 9.907 -7.894 -13.129 1.00 69.00 88 MET A CA 1
ATOM 685 C C . MET A 1 88 ? 9.963 -8.482 -11.722 1.00 69.00 88 MET A C 1
ATOM 687 O O . MET A 1 88 ? 10.237 -9.671 -11.563 1.00 69.00 88 MET A O 1
ATOM 691 N N . ALA A 1 89 ? 9.674 -7.668 -10.710 1.00 74.94 89 ALA A N 1
ATOM 692 C CA . ALA A 1 89 ? 9.627 -8.111 -9.323 1.00 74.94 89 ALA A CA 1
ATOM 693 C C . ALA A 1 89 ? 8.266 -7.799 -8.695 1.00 74.94 89 ALA A C 1
ATOM 695 O O . ALA A 1 89 ? 7.738 -6.692 -8.822 1.00 74.94 89 ALA A O 1
ATOM 696 N N . CYS A 1 90 ? 7.725 -8.786 -7.980 1.00 82.75 90 CYS A N 1
ATOM 697 C CA . CYS A 1 90 ? 6.615 -8.600 -7.057 1.00 82.75 90 CYS A CA 1
ATOM 698 C C . CYS A 1 90 ? 7.185 -8.376 -5.661 1.00 82.75 90 CYS A C 1
ATOM 700 O O . CYS A 1 90 ? 7.970 -9.194 -5.178 1.00 82.75 90 CYS A O 1
ATOM 702 N N . MET A 1 91 ? 6.782 -7.293 -5.006 1.00 83.00 91 MET A N 1
ATOM 703 C CA . MET A 1 91 ? 7.148 -7.045 -3.617 1.00 83.00 91 MET A CA 1
ATOM 704 C C . MET A 1 91 ? 5.910 -6.959 -2.737 1.00 83.00 91 MET A C 1
ATOM 706 O O . MET A 1 91 ? 4.879 -6.420 -3.144 1.00 83.00 91 MET A O 1
ATOM 710 N N . VAL A 1 92 ? 6.039 -7.467 -1.512 1.00 85.69 92 VAL A N 1
ATOM 711 C CA . VAL A 1 92 ? 4.960 -7.496 -0.525 1.00 85.69 92 VAL A CA 1
ATOM 712 C C . VAL A 1 92 ? 5.427 -6.818 0.757 1.00 85.69 92 VAL A C 1
ATOM 714 O O . VAL A 1 92 ? 6.373 -7.265 1.401 1.00 85.69 92 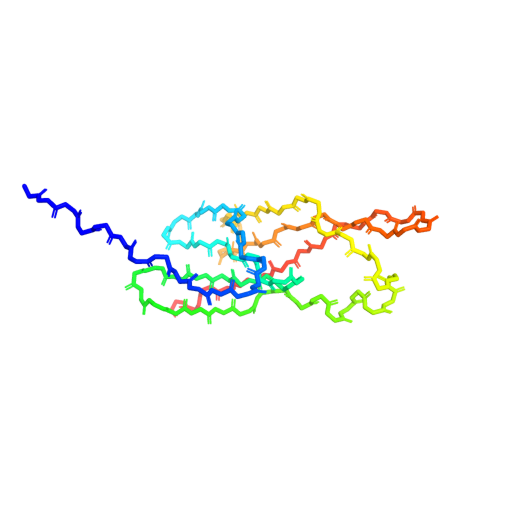VAL A O 1
ATOM 717 N N . GLY A 1 93 ? 4.754 -5.732 1.125 1.00 84.62 93 GLY A N 1
ATOM 718 C CA . GLY A 1 93 ? 4.871 -5.090 2.430 1.00 84.62 93 GLY A CA 1
ATOM 719 C C . GLY A 1 93 ? 3.775 -5.603 3.356 1.00 84.62 93 GLY A C 1
ATOM 720 O O . GLY A 1 93 ? 2.642 -5.788 2.921 1.00 84.62 93 GLY A O 1
ATOM 721 N N . SER A 1 94 ? 4.096 -5.826 4.626 1.00 85.94 94 SER A N 1
ATOM 722 C CA . SER A 1 94 ? 3.158 -6.329 5.636 1.00 85.94 94 SER A CA 1
ATOM 723 C C . SER A 1 94 ? 3.015 -5.324 6.773 1.00 85.94 94 SER A C 1
ATOM 725 O O . SER A 1 94 ? 3.984 -4.670 7.181 1.00 85.94 94 SER A O 1
ATOM 727 N N . CYS A 1 95 ? 1.803 -5.189 7.300 1.00 80.06 95 CYS A N 1
ATOM 728 C CA . CYS A 1 95 ? 1.558 -4.413 8.496 1.00 80.06 95 CYS A CA 1
ATOM 729 C C . CYS A 1 95 ? 0.458 -5.033 9.350 1.00 80.06 95 CYS A C 1
ATOM 731 O O . CYS A 1 95 ? -0.730 -4.762 9.173 1.00 80.06 95 CYS A O 1
ATOM 733 N N . ARG A 1 96 ? 0.910 -5.732 10.389 1.00 77.25 96 ARG A N 1
ATOM 734 C CA . ARG A 1 96 ? 0.043 -6.226 11.449 1.00 77.25 96 ARG A CA 1
ATOM 735 C C . ARG A 1 96 ? -0.534 -5.052 12.223 1.00 77.25 96 ARG A C 1
ATOM 737 O O . ARG A 1 96 ? 0.212 -4.204 12.732 1.00 77.25 96 ARG A O 1
ATOM 744 N N . THR A 1 97 ? -1.851 -5.009 12.324 1.00 63.78 97 THR A N 1
ATOM 745 C CA . THR A 1 97 ? -2.533 -4.217 13.341 1.00 63.78 97 THR A CA 1
ATOM 746 C C . THR A 1 97 ? -2.272 -4.897 14.679 1.00 63.78 97 THR A C 1
ATOM 748 O O . THR A 1 97 ? -2.624 -6.055 14.860 1.00 63.78 97 THR A O 1
ATOM 751 N N . LYS A 1 98 ? -1.578 -4.224 15.605 1.00 55.59 98 LYS A N 1
ATOM 752 C CA . LYS A 1 98 ? -1.522 -4.717 16.987 1.00 55.59 98 LYS A CA 1
ATOM 753 C C . LYS A 1 98 ? -2.932 -4.566 17.563 1.00 55.59 98 LYS A C 1
ATOM 755 O O . LYS A 1 98 ? -3.436 -3.443 17.549 1.00 55.59 98 LYS A O 1
ATOM 760 N N . SER A 1 99 ? -3.544 -5.674 17.986 1.00 46.69 99 SER A N 1
ATOM 761 C CA . SER A 1 99 ? -4.753 -5.666 18.821 1.00 46.69 99 SER A CA 1
ATOM 762 C C . SER A 1 99 ? -4.444 -5.083 20.191 1.00 46.69 99 SER A C 1
ATOM 764 O O . SER A 1 99 ? -3.391 -5.495 20.739 1.00 46.69 99 SER A O 1
#

pLDDT: mean 78.33, std 13.6, range [46.69, 94.38]